Protein AF-A0AAW4YCV2-F1 (afdb_monomer_lite)

Radius of gyration: 12.43 Å; chains: 1; bounding box: 29×27×31 Å

Secondary structure (DSSP, 8-state):
---S--TT--------GGGHHHHTTTSS--EEEHHHHHHTT--TTTS-SEE--TTSGGGSS--EEE-

Organism: Staphylococcus aureus (NCBI:txid1280)

Sequence (67 aa):
KDITSNPKHLKITAVDAQQTARALSDVDIAVINNGVATKAGKDPKNDPIFLEKSNSDAVKPYINIVA

Foldseek 3Di:
DDDPDDPVPDDDDDDDQLCQCVCVVVDVKGWHWCVSCVVVVHDQVPPAPDWDDPPDPVQPPTTIGID

InterPro domains:
  IPR004872 Lipoprotein NlpA family [PF03180] (1-67)
  IPR004872 Lipoprotein NlpA family [PTHR30429] (1-67)

pLDDT: mean 92.26, std 6.52, range [55.0, 97.81]

Structure (mmCIF, N/CA/C/O backbone):
data_AF-A0AAW4YCV2-F1
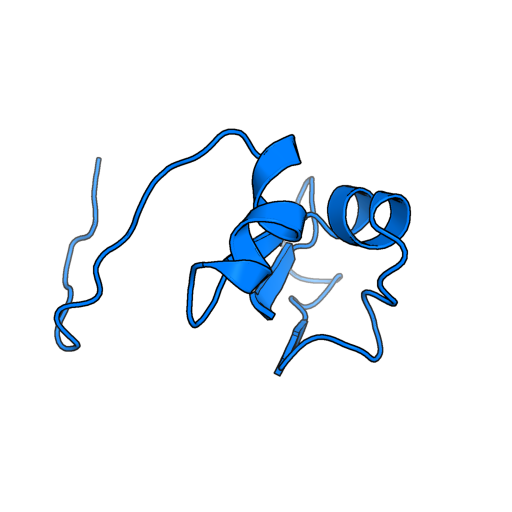#
_entry.id   AF-A0AAW4YCV2-F1
#
loop_
_atom_site.group_PDB
_atom_site.id
_atom_site.type_symbol
_atom_site.label_atom_id
_atom_site.label_alt_id
_atom_site.label_comp_id
_atom_site.label_asym_id
_atom_site.label_entity_id
_atom_site.label_seq_id
_atom_site.pdbx_PDB_ins_code
_atom_site.Cartn_x
_atom_site.Cartn_y
_atom_site.Cartn_z
_atom_site.occupancy
_atom_site.B_iso_or_equiv
_atom_site.auth_seq_id
_atom_site.auth_comp_id
_atom_site.auth_asym_id
_atom_site.auth_atom_id
_atom_site.pdbx_PDB_model_num
ATOM 1 N N . LYS A 1 1 ? -4.437 0.158 -19.777 1.00 55.00 1 LYS A N 1
ATOM 2 C CA . LYS A 1 1 ? -4.264 -1.295 -19.978 1.00 55.00 1 LYS A CA 1
ATOM 3 C C . LYS A 1 1 ? -3.176 -1.800 -19.046 1.00 55.00 1 LYS A C 1
ATOM 5 O O . LYS A 1 1 ? -2.210 -1.071 -18.897 1.00 55.00 1 LYS A O 1
ATOM 10 N N . ASP A 1 2 ? -3.167 -2.992 -18.471 1.00 77.00 2 ASP A N 1
ATOM 11 C CA . ASP A 1 2 ? -4.188 -3.997 -18.144 1.00 77.00 2 ASP A CA 1
ATOM 12 C C . ASP A 1 2 ? -3.464 -5.049 -17.292 1.00 77.00 2 ASP A C 1
ATOM 14 O O . ASP A 1 2 ? -2.245 -5.207 -17.381 1.00 77.00 2 ASP A O 1
ATOM 18 N N . ILE A 1 3 ? -4.218 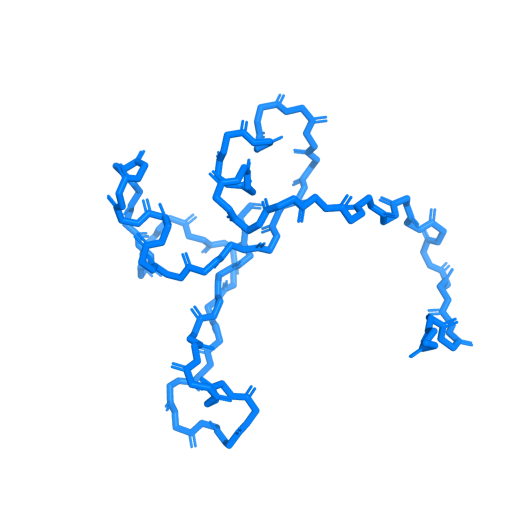-5.804 -16.504 1.00 87.75 3 ILE A N 1
ATOM 19 C CA . ILE A 1 3 ? -3.726 -7.025 -15.870 1.00 87.75 3 ILE A CA 1
ATOM 20 C C . ILE A 1 3 ? -3.624 -8.096 -16.964 1.00 87.75 3 ILE A C 1
ATOM 22 O O . ILE A 1 3 ? -4.641 -8.514 -17.511 1.00 87.75 3 ILE A O 1
ATOM 26 N N . THR A 1 4 ? -2.409 -8.529 -17.311 1.00 94.56 4 THR A N 1
ATOM 27 C CA . THR A 1 4 ? -2.186 -9.544 -18.362 1.00 94.56 4 THR A CA 1
ATOM 28 C C . THR A 1 4 ? -2.476 -10.967 -17.887 1.00 94.56 4 THR A C 1
ATOM 30 O O . THR A 1 4 ? -2.776 -11.838 -18.698 1.00 94.56 4 THR A O 1
ATOM 33 N N . SER A 1 5 ? -2.393 -11.211 -16.577 1.00 95.50 5 SER A N 1
ATOM 34 C CA . SER A 1 5 ? -2.715 -12.487 -15.942 1.00 95.50 5 SER A CA 1
ATOM 35 C C . SER A 1 5 ? -3.092 -12.272 -14.476 1.00 95.50 5 SER A C 1
ATOM 37 O O . SER A 1 5 ? -2.503 -11.435 -13.793 1.00 95.50 5 SER A O 1
ATOM 39 N N . ASN A 1 6 ? -4.073 -13.032 -13.987 1.00 95.81 6 ASN A N 1
ATOM 40 C CA . ASN A 1 6 ? -4.525 -13.015 -12.595 1.00 95.81 6 ASN A CA 1
ATOM 41 C C . ASN A 1 6 ? -4.808 -14.450 -12.113 1.00 95.81 6 ASN A C 1
ATOM 43 O O . ASN A 1 6 ? -5.966 -14.816 -11.906 1.00 95.81 6 ASN A O 1
ATOM 47 N N . PRO A 1 7 ? -3.768 -15.288 -11.951 1.00 97.81 7 PRO A N 1
ATOM 48 C CA . PRO A 1 7 ? -3.930 -16.707 -11.621 1.00 97.81 7 PRO A CA 1
ATOM 49 C C . PRO A 1 7 ? -4.520 -16.930 -10.222 1.00 97.81 7 PRO A C 1
ATOM 51 O O . PRO A 1 7 ? -5.002 -18.012 -9.916 1.00 97.81 7 PRO A O 1
ATOM 54 N N . LYS A 1 8 ? -4.471 -15.903 -9.366 1.00 96.62 8 LYS A N 1
ATOM 55 C CA . LYS A 1 8 ? -5.046 -15.915 -8.017 1.00 96.62 8 LYS A CA 1
ATOM 56 C C . LYS A 1 8 ? -6.461 -15.336 -7.964 1.00 96.62 8 LYS A C 1
ATOM 58 O O . LYS A 1 8 ? -7.014 -15.227 -6.879 1.00 96.62 8 LYS A O 1
ATOM 63 N N . HIS A 1 9 ? -7.026 -14.942 -9.108 1.00 96.00 9 HIS A N 1
ATOM 64 C CA . HIS A 1 9 ? -8.369 -14.368 -9.211 1.00 96.00 9 HIS A CA 1
ATOM 65 C C . HIS A 1 9 ? -8.617 -13.198 -8.237 1.00 96.00 9 HIS A C 1
ATOM 67 O O . HIS A 1 9 ? -9.709 -13.038 -7.700 1.00 96.00 9 HIS A O 1
ATOM 73 N N . LEU A 1 10 ? -7.595 -12.365 -8.011 1.00 96.31 10 LEU A N 1
ATOM 74 C CA . LEU A 1 10 ? -7.672 -11.224 -7.102 1.00 96.31 10 LEU A CA 1
ATOM 75 C C . LEU A 1 10 ? -8.645 -10.169 -7.629 1.00 96.31 10 LEU A C 1
ATOM 77 O O . LEU A 1 10 ? -8.600 -9.807 -8.809 1.00 96.31 10 LEU A O 1
ATOM 81 N N . LYS A 1 11 ? -9.471 -9.618 -6.741 1.00 95.94 11 LYS A N 1
ATOM 82 C CA . LYS A 1 11 ? -10.280 -8.437 -7.039 1.00 95.94 11 LYS A CA 1
ATOM 83 C C . LYS A 1 11 ? -9.432 -7.185 -6.817 1.00 95.94 11 LYS A C 1
ATOM 85 O O . LYS A 1 11 ? -9.178 -6.801 -5.682 1.00 95.94 11 LYS A O 1
ATOM 90 N N . ILE A 1 12 ? -9.003 -6.552 -7.905 1.00 95.12 12 ILE A N 1
ATOM 91 C CA . ILE A 1 12 ? -8.192 -5.331 -7.857 1.00 95.12 12 ILE A CA 1
ATOM 92 C C . ILE A 1 12 ? -9.114 -4.128 -8.033 1.00 95.12 12 ILE A C 1
ATOM 94 O O . ILE A 1 12 ? -9.730 -3.958 -9.084 1.00 95.12 12 ILE A O 1
ATOM 98 N N . THR A 1 13 ? -9.205 -3.297 -6.998 1.00 94.69 13 THR A N 1
ATOM 99 C CA . THR A 1 13 ? -10.021 -2.079 -7.006 1.00 94.69 13 THR A CA 1
ATOM 100 C C . THR A 1 13 ? -9.103 -0.871 -7.112 1.00 94.69 13 THR A C 1
ATOM 102 O O . THR A 1 13 ? -8.318 -0.604 -6.205 1.00 94.69 13 THR A O 1
ATOM 105 N N . ALA A 1 14 ? -9.193 -0.136 -8.220 1.00 93.75 14 ALA A N 1
ATOM 106 C CA . ALA A 1 14 ? -8.498 1.136 -8.352 1.00 93.75 14 ALA A CA 1
ATOM 107 C C . ALA A 1 14 ? -9.212 2.198 -7.507 1.00 93.75 14 ALA A C 1
ATOM 109 O O . ALA A 1 14 ? -10.422 2.387 -7.628 1.00 93.75 14 ALA A O 1
ATOM 110 N N . VAL A 1 15 ? -8.453 2.892 -6.667 1.00 94.12 15 VAL A N 1
ATOM 111 C CA . VAL A 1 15 ? -8.938 3.989 -5.826 1.00 94.12 15 VAL A CA 1
ATOM 112 C C . VAL A 1 15 ? -7.982 5.171 -5.932 1.00 94.12 15 VAL A C 1
ATOM 114 O O . VAL A 1 15 ? -6.853 5.028 -6.403 1.00 94.12 15 VAL A O 1
ATOM 117 N N . ASP A 1 16 ? -8.425 6.342 -5.479 1.00 95.62 16 ASP A N 1
ATOM 118 C CA . ASP A 1 16 ? -7.526 7.482 -5.316 1.00 95.62 16 ASP A CA 1
ATOM 119 C C . ASP A 1 16 ? -6.395 7.131 -4.335 1.00 95.62 16 ASP A C 1
ATOM 121 O O . ASP A 1 16 ? -6.626 6.518 -3.288 1.00 95.62 16 ASP A O 1
ATOM 125 N N . ALA A 1 17 ? -5.165 7.533 -4.663 1.00 93.69 17 ALA A N 1
ATOM 126 C CA . ALA A 1 17 ? -3.979 7.175 -3.890 1.00 93.69 17 ALA A CA 1
ATOM 127 C C . ALA A 1 17 ? -4.068 7.613 -2.419 1.00 93.69 17 ALA A C 1
ATOM 129 O O . ALA A 1 17 ? -3.508 6.952 -1.551 1.00 93.69 17 ALA A O 1
ATOM 130 N N . GLN A 1 18 ? -4.797 8.690 -2.110 1.00 95.88 18 GLN A N 1
ATOM 131 C CA . GLN A 1 18 ? -4.968 9.170 -0.737 1.00 95.88 18 GLN A CA 1
ATOM 132 C C . GLN A 1 18 ? -5.957 8.328 0.079 1.00 95.88 18 GLN A C 1
ATOM 134 O O . GLN A 1 18 ? -6.108 8.565 1.279 1.00 95.88 18 GLN A O 1
ATOM 139 N N . GLN A 1 19 ? -6.655 7.376 -0.548 1.00 96.50 19 GLN A N 1
ATOM 140 C CA . GLN A 1 19 ? -7.610 6.477 0.104 1.00 96.50 19 GLN A CA 1
ATOM 141 C C . GLN A 1 19 ? -7.003 5.115 0.449 1.00 96.50 19 GLN A C 1
ATOM 143 O O . GLN A 1 19 ? -7.570 4.408 1.276 1.00 96.50 19 GLN A O 1
ATOM 148 N N . THR A 1 20 ? -5.857 4.742 -0.127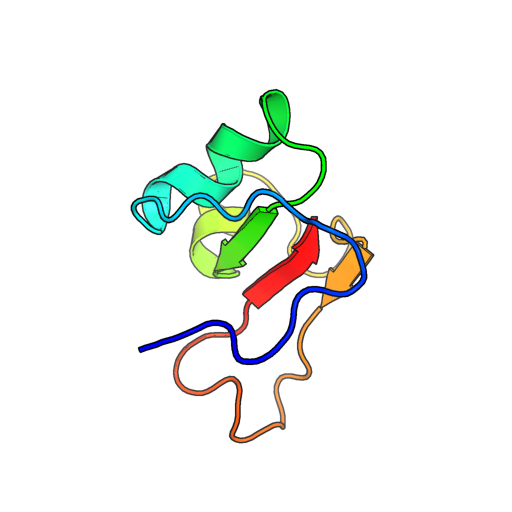 1.00 96.38 20 THR A N 1
ATOM 149 C CA . THR A 1 20 ? -5.305 3.379 -0.006 1.00 96.38 20 THR A CA 1
ATOM 150 C C . THR A 1 20 ? -4.983 2.990 1.436 1.00 96.38 20 THR A C 1
ATOM 152 O O . THR A 1 20 ? -5.281 1.873 1.839 1.00 96.38 20 THR A O 1
ATOM 155 N N . ALA A 1 21 ? -4.477 3.920 2.253 1.00 95.94 21 ALA A N 1
ATOM 156 C CA . ALA A 1 21 ? -4.226 3.658 3.672 1.00 95.94 21 ALA A CA 1
ATOM 157 C C . ALA A 1 21 ? -5.510 3.496 4.504 1.00 95.94 21 ALA A C 1
ATOM 159 O O . ALA A 1 21 ? -5.516 2.734 5.465 1.00 95.94 21 ALA A O 1
ATOM 160 N N . ARG A 1 22 ? -6.597 4.195 4.147 1.00 94.44 22 ARG A N 1
ATOM 161 C CA . ARG A 1 22 ? -7.904 4.026 4.810 1.00 94.44 22 ARG A CA 1
ATOM 162 C C . ARG A 1 22 ? -8.587 2.732 4.387 1.00 94.44 22 ARG A C 1
ATOM 164 O O . ARG A 1 22 ? -9.226 2.101 5.214 1.00 94.44 22 ARG A O 1
ATOM 171 N N . ALA A 1 23 ? -8.413 2.334 3.130 1.00 95.81 23 ALA A N 1
ATOM 172 C CA . ALA A 1 23 ? -9.018 1.130 2.578 1.00 95.81 23 ALA A CA 1
ATOM 173 C C . ALA A 1 23 ? -8.537 -0.159 3.262 1.00 95.81 23 ALA A C 1
ATOM 175 O O . ALA A 1 23 ? -9.232 -1.160 3.163 1.00 95.81 23 ALA A O 1
ATOM 176 N N . LEU A 1 24 ? -7.403 -0.136 3.978 1.00 93.56 24 LEU A N 1
ATOM 177 C CA . LEU A 1 24 ? -6.870 -1.282 4.729 1.00 93.56 24 LEU A CA 1
ATOM 178 C C . LEU A 1 24 ? -7.869 -1.925 5.704 1.00 93.56 24 LEU A C 1
ATOM 180 O O . LEU A 1 24 ? -7.700 -3.089 6.040 1.00 93.56 24 LEU A O 1
ATOM 184 N N . SER A 1 25 ? -8.890 -1.206 6.185 1.00 93.62 25 SER A N 1
ATOM 185 C CA . SER A 1 25 ? -9.928 -1.815 7.032 1.00 93.62 25 SER A CA 1
ATOM 186 C C . SER A 1 25 ? -10.883 -2.733 6.267 1.00 93.62 25 SER A C 1
ATOM 188 O O . SER A 1 25 ? -11.545 -3.567 6.879 1.00 93.62 25 SER A O 1
ATOM 190 N N . ASP A 1 26 ? -10.955 -2.569 4.946 1.00 95.44 26 ASP A N 1
ATOM 191 C CA . ASP A 1 26 ? -11.990 -3.144 4.088 1.00 95.44 26 ASP A CA 1
ATOM 192 C C . ASP A 1 26 ? -11.416 -4.136 3.058 1.00 95.44 26 ASP A C 1
ATOM 194 O O . ASP A 1 26 ? -12.172 -4.763 2.312 1.00 95.44 26 ASP A O 1
ATOM 198 N N . VAL A 1 27 ? -10.086 -4.264 2.977 1.00 96.44 27 VAL A N 1
ATOM 199 C CA . VAL A 1 27 ? -9.379 -5.146 2.037 1.00 96.44 27 VAL A CA 1
ATOM 2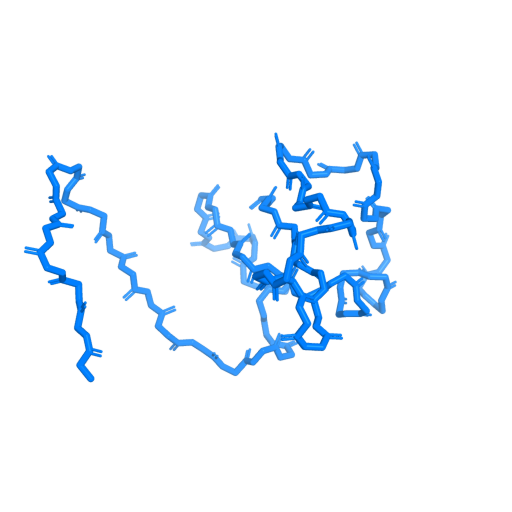00 C C . VAL A 1 27 ? -8.282 -5.933 2.741 1.00 96.44 27 VAL A C 1
ATOM 202 O O . VAL A 1 27 ? -7.711 -5.471 3.721 1.00 96.44 27 VAL A O 1
ATOM 205 N N . ASP A 1 28 ? -7.937 -7.096 2.191 1.00 95.75 28 ASP A N 1
ATOM 206 C CA . ASP A 1 28 ? -6.853 -7.923 2.731 1.00 95.75 28 ASP A CA 1
ATOM 207 C C . ASP A 1 28 ? -5.462 -7.315 2.494 1.00 95.75 28 ASP A C 1
ATOM 209 O O . ASP A 1 28 ? -4.525 -7.614 3.228 1.00 95.75 28 ASP A O 1
ATOM 213 N N . ILE A 1 29 ? -5.310 -6.536 1.414 1.00 95.38 29 ILE A N 1
ATOM 214 C CA . ILE A 1 29 ? -4.045 -5.933 0.983 1.00 95.38 29 ILE A CA 1
ATOM 215 C C . ILE A 1 29 ? -4.318 -4.578 0.326 1.00 95.38 29 ILE A C 1
ATOM 217 O O . ILE A 1 29 ? -5.137 -4.487 -0.595 1.00 95.38 29 ILE A O 1
ATOM 221 N N . ALA A 1 30 ? -3.555 -3.553 0.701 1.00 96.81 30 ALA A N 1
ATOM 222 C CA . ALA A 1 30 ? -3.469 -2.297 -0.032 1.00 96.81 30 ALA A CA 1
ATOM 223 C C . ALA A 1 30 ? -2.028 -1.982 -0.456 1.00 96.81 30 ALA A C 1
ATOM 225 O O . ALA A 1 30 ? -1.068 -2.148 0.295 1.00 96.81 30 ALA A O 1
ATOM 226 N N . VAL A 1 31 ? -1.886 -1.461 -1.678 1.00 95.81 31 VAL A N 1
ATOM 227 C CA . VAL A 1 31 ? -0.634 -0.862 -2.155 1.00 95.81 31 VAL A CA 1
ATOM 228 C C . VAL A 1 31 ? -0.694 0.633 -1.863 1.00 95.81 31 VAL A C 1
ATOM 230 O O . VAL A 1 31 ? -1.553 1.341 -2.391 1.00 95.81 31 VAL A O 1
ATOM 233 N N . ILE A 1 32 ? 0.189 1.111 -0.991 1.00 96.00 32 ILE A N 1
ATOM 234 C CA . ILE A 1 32 ? 0.107 2.449 -0.402 1.00 96.00 32 ILE A CA 1
ATOM 235 C C . ILE A 1 32 ? 1.413 3.192 -0.656 1.00 96.00 32 ILE A C 1
ATOM 237 O O . ILE A 1 32 ? 2.493 2.700 -0.347 1.00 96.00 32 ILE A O 1
ATOM 241 N N . ASN A 1 33 ? 1.327 4.420 -1.159 1.00 95.19 33 ASN A N 1
ATOM 242 C CA . ASN A 1 33 ? 2.483 5.306 -1.226 1.00 95.19 33 ASN A CA 1
ATOM 243 C C . ASN A 1 33 ? 3.041 5.577 0.185 1.00 95.19 33 ASN A C 1
ATOM 245 O O . ASN A 1 33 ? 2.282 5.908 1.096 1.00 95.19 33 ASN A O 1
ATOM 249 N N . ASN A 1 34 ? 4.360 5.515 0.370 1.00 93.81 34 ASN A N 1
ATOM 250 C CA . ASN A 1 34 ? 4.985 5.691 1.684 1.00 93.81 34 ASN A CA 1
ATOM 251 C C . ASN A 1 34 ? 4.599 7.010 2.389 1.00 93.81 34 ASN A C 1
ATOM 253 O O . ASN A 1 34 ? 4.359 7.013 3.592 1.00 93.81 34 ASN A O 1
ATOM 257 N N . GLY A 1 35 ? 4.467 8.117 1.651 1.00 94.25 35 GLY A N 1
ATOM 258 C CA . GLY A 1 35 ? 4.035 9.405 2.190 1.00 94.25 35 GLY A CA 1
ATOM 259 C C . GLY A 1 35 ? 2.573 9.405 2.637 1.00 94.25 35 GLY A C 1
ATOM 260 O O . GLY A 1 35 ? 2.236 10.039 3.636 1.00 94.25 35 GLY A O 1
ATOM 261 N N . VAL A 1 36 ? 1.701 8.672 1.938 1.00 95.88 36 VAL A N 1
ATOM 262 C CA . VAL A 1 36 ? 0.306 8.461 2.359 1.00 95.88 36 VAL A CA 1
ATOM 263 C C . VAL A 1 36 ? 0.254 7.607 3.625 1.00 95.88 36 VAL A C 1
ATOM 265 O O . VAL A 1 36 ? -0.457 7.968 4.560 1.00 95.88 36 VAL A O 1
ATOM 268 N N . ALA A 1 37 ? 1.046 6.534 3.694 1.00 95.44 37 ALA A N 1
ATOM 269 C CA . ALA A 1 37 ? 1.143 5.684 4.879 1.00 95.44 37 ALA A CA 1
ATOM 270 C C . ALA A 1 37 ? 1.589 6.484 6.114 1.00 95.44 37 ALA A C 1
ATOM 272 O O . ALA A 1 37 ? 0.917 6.455 7.144 1.00 95.44 37 ALA A O 1
ATOM 273 N N . THR A 1 38 ? 2.652 7.288 5.988 1.00 95.19 38 THR A N 1
ATOM 274 C CA . THR A 1 38 ? 3.125 8.158 7.076 1.00 95.19 38 THR A CA 1
ATOM 275 C C . THR A 1 38 ? 2.057 9.159 7.520 1.00 95.19 38 THR A C 1
ATOM 277 O O . THR A 1 38 ? 1.837 9.326 8.717 1.00 95.19 38 THR A O 1
ATOM 280 N N . LYS A 1 39 ? 1.337 9.797 6.585 1.00 95.69 39 LYS A N 1
ATOM 281 C CA . LYS A 1 39 ? 0.231 10.716 6.924 1.00 95.69 39 LYS A CA 1
ATOM 282 C C . LYS A 1 39 ? -0.939 10.017 7.620 1.00 95.69 39 LYS A C 1
ATOM 284 O O . LYS A 1 39 ? -1.663 10.664 8.367 1.00 95.69 39 LYS A O 1
ATOM 289 N N . ALA A 1 40 ? -1.120 8.721 7.380 1.00 94.75 40 ALA A N 1
ATOM 290 C CA . ALA A 1 40 ? -2.114 7.889 8.049 1.00 94.75 40 ALA A CA 1
ATOM 291 C C . ALA A 1 40 ? -1.628 7.320 9.399 1.00 94.75 40 ALA A C 1
ATOM 293 O O . ALA A 1 40 ? -2.330 6.512 10.001 1.00 94.75 40 ALA A O 1
ATOM 294 N N . GLY A 1 41 ? -0.446 7.728 9.880 1.00 94.75 41 GLY A N 1
ATOM 295 C CA . GLY A 1 41 ? 0.108 7.287 11.162 1.00 94.75 41 GLY A CA 1
ATOM 296 C C . GLY A 1 41 ? 0.742 5.894 11.137 1.00 94.75 41 GLY A C 1
ATOM 297 O O . GLY A 1 41 ? 0.939 5.312 12.198 1.00 94.75 41 GLY A O 1
ATOM 298 N N . LYS A 1 42 ? 1.045 5.355 9.949 1.00 92.62 42 LYS A N 1
ATOM 299 C CA . LYS A 1 42 ? 1.767 4.086 9.777 1.00 92.62 42 LYS A CA 1
ATOM 300 C C . LYS A 1 42 ? 3.273 4.315 9.678 1.00 92.62 42 LYS A C 1
ATOM 302 O O . LYS A 1 42 ? 3.712 5.325 9.120 1.00 92.62 42 LYS A O 1
ATOM 307 N N . ASP A 1 43 ? 4.056 3.349 10.147 1.00 94.44 43 ASP A N 1
ATOM 308 C CA . ASP A 1 43 ? 5.496 3.279 9.909 1.00 94.44 43 ASP A CA 1
ATOM 309 C C . ASP A 1 43 ? 5.772 2.515 8.598 1.00 94.44 43 ASP A C 1
ATOM 311 O O . ASP A 1 43 ? 5.700 1.285 8.568 1.00 94.44 43 ASP A O 1
ATOM 315 N N . PRO A 1 44 ? 6.135 3.199 7.496 1.00 90.50 44 PRO A N 1
ATOM 316 C CA . PRO A 1 44 ? 6.329 2.558 6.197 1.00 90.50 44 PRO A CA 1
ATOM 317 C C . PRO A 1 44 ? 7.543 1.618 6.139 1.00 90.50 44 PRO A C 1
ATOM 319 O O . PRO A 1 44 ? 7.743 0.967 5.117 1.00 90.50 44 PRO A O 1
ATOM 322 N N . LYS A 1 45 ? 8.386 1.563 7.178 1.00 91.50 45 LYS A N 1
ATOM 323 C CA 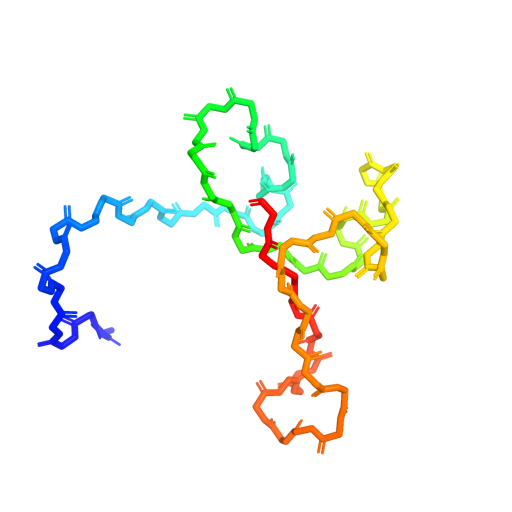. LYS A 1 45 ? 9.516 0.628 7.250 1.00 91.50 45 LYS A CA 1
ATOM 324 C C . LYS A 1 45 ? 9.196 -0.626 8.053 1.00 91.50 45 LYS A C 1
ATOM 326 O O . LYS A 1 45 ? 9.753 -1.671 7.736 1.00 91.50 45 LYS A O 1
ATOM 331 N N . ASN A 1 46 ? 8.352 -0.505 9.077 1.00 94.12 46 ASN A N 1
ATOM 332 C CA . ASN A 1 46 ? 8.135 -1.563 10.065 1.00 94.12 46 ASN A CA 1
ATOM 333 C C . ASN A 1 46 ? 6.739 -2.201 9.999 1.00 94.12 46 ASN A C 1
ATOM 335 O O . ASN A 1 46 ? 6.612 -3.378 10.318 1.00 94.12 46 ASN A O 1
ATOM 339 N N . ASP A 1 47 ? 5.715 -1.462 9.567 1.00 92.69 47 ASP A N 1
ATOM 340 C CA . ASP A 1 47 ? 4.344 -1.976 9.472 1.00 92.69 47 ASP A CA 1
ATOM 341 C C . ASP A 1 47 ? 4.055 -2.870 8.246 1.00 92.69 47 ASP A C 1
ATOM 343 O O . ASP A 1 47 ? 3.222 -3.769 8.377 1.00 92.69 47 ASP A O 1
ATOM 347 N N . PRO A 1 48 ? 4.638 -2.649 7.046 1.00 95.44 48 PRO A N 1
ATOM 348 C CA . PRO A 1 48 ? 4.193 -3.377 5.863 1.00 95.44 48 PRO A CA 1
ATOM 349 C C . PRO A 1 48 ? 4.727 -4.806 5.783 1.00 95.44 48 PRO A C 1
ATOM 351 O O . PRO A 1 48 ? 5.855 -5.100 6.177 1.00 95.44 48 PRO A O 1
ATOM 354 N N . ILE A 1 49 ? 3.951 -5.674 5.130 1.00 95.44 49 ILE A N 1
ATOM 355 C CA . ILE A 1 49 ? 4.379 -7.034 4.769 1.00 95.44 49 ILE A CA 1
ATOM 356 C C . ILE A 1 49 ? 5.433 -7.029 3.654 1.00 95.44 49 ILE A C 1
ATOM 358 O O . ILE A 1 49 ? 6.191 -7.987 3.500 1.00 95.44 49 ILE A O 1
ATOM 362 N N . PHE A 1 50 ? 5.484 -5.954 2.862 1.00 95.19 50 PHE A N 1
ATOM 363 C CA . PHE A 1 50 ? 6.496 -5.750 1.836 1.00 95.19 50 PHE A CA 1
ATOM 364 C C . PHE A 1 50 ? 6.763 -4.260 1.601 1.00 95.19 50 PHE A C 1
ATOM 366 O O . PHE A 1 50 ? 5.841 -3.457 1.466 1.00 95.19 50 PHE A O 1
ATOM 373 N N . LEU A 1 51 ? 8.042 -3.909 1.489 1.00 93.19 51 LEU A N 1
ATOM 374 C CA . LEU A 1 51 ? 8.519 -2.570 1.159 1.00 93.19 51 LEU A CA 1
ATOM 375 C C . LEU A 1 51 ? 9.291 -2.626 -0.159 1.00 93.19 51 LEU A C 1
ATOM 377 O O . LEU A 1 51 ? 10.234 -3.411 -0.304 1.00 93.19 51 LEU A O 1
ATOM 381 N N . GLU A 1 52 ? 8.923 -1.773 -1.115 1.00 92.62 52 GLU A N 1
ATOM 382 C CA . GLU A 1 52 ? 9.679 -1.668 -2.357 1.00 92.62 52 GLU A CA 1
ATOM 383 C C . GLU A 1 52 ? 11.103 -1.138 -2.111 1.00 92.62 52 GLU A C 1
ATOM 385 O O . GLU A 1 52 ? 11.351 -0.272 -1.267 1.00 92.62 52 GLU A O 1
ATOM 390 N N . LYS A 1 53 ? 12.075 -1.657 -2.872 1.00 88.19 53 LYS A N 1
ATOM 391 C CA . LYS A 1 53 ? 13.485 -1.280 -2.720 1.00 88.19 53 LYS A CA 1
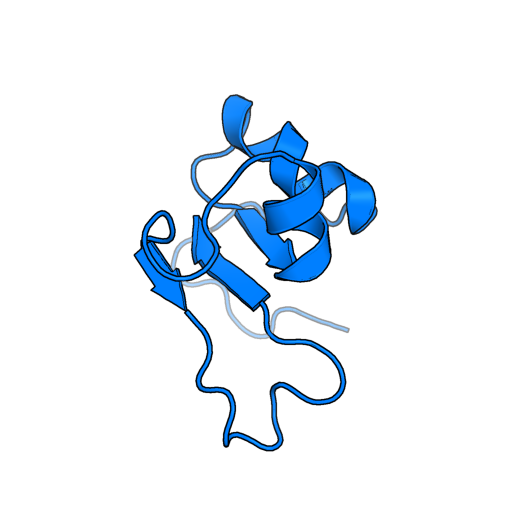ATOM 392 C C . LYS A 1 53 ? 13.727 0.124 -3.271 1.00 88.19 53 LYS A C 1
ATOM 394 O O . LYS A 1 53 ? 13.591 0.354 -4.470 1.00 88.19 53 LYS A O 1
ATOM 399 N N . SER A 1 54 ? 14.187 1.030 -2.410 1.00 83.56 54 SER A N 1
ATOM 400 C CA . SER A 1 54 ? 14.434 2.446 -2.728 1.00 83.56 54 SER A CA 1
ATOM 401 C C . SER A 1 54 ? 15.461 2.698 -3.840 1.00 83.56 54 SER A C 1
ATOM 403 O O . SER A 1 54 ? 15.492 3.785 -4.407 1.00 83.56 54 SER A O 1
ATOM 405 N N . ASN A 1 55 ? 16.306 1.714 -4.152 1.00 85.19 55 ASN A N 1
ATOM 406 C CA . ASN A 1 55 ? 17.329 1.801 -5.193 1.00 85.19 55 ASN A CA 1
ATOM 407 C C . ASN A 1 55 ? 16.870 1.279 -6.567 1.00 85.19 55 ASN A C 1
ATOM 409 O O . ASN A 1 55 ? 17.673 1.261 -7.496 1.00 85.19 55 ASN A O 1
ATOM 413 N N . SER A 1 56 ? 15.618 0.833 -6.704 1.00 85.69 56 SER A N 1
ATOM 414 C CA . SER A 1 56 ? 15.071 0.386 -7.985 1.00 85.69 56 SER A CA 1
ATOM 415 C C . SER A 1 56 ? 14.614 1.573 -8.833 1.00 85.69 56 SER A C 1
ATOM 417 O O . SER A 1 56 ? 14.000 2.510 -8.330 1.00 85.69 56 SER A O 1
ATOM 419 N N . ASP A 1 57 ? 14.824 1.524 -10.146 1.00 83.88 57 ASP A N 1
ATOM 420 C CA . ASP A 1 57 ? 14.213 2.514 -11.042 1.00 83.88 57 ASP A CA 1
ATOM 421 C C . ASP A 1 57 ? 12.679 2.405 -11.078 1.00 83.88 57 ASP A C 1
ATOM 423 O O . ASP A 1 57 ? 12.005 3.392 -11.364 1.00 83.88 57 ASP A O 1
ATOM 427 N N . ALA A 1 58 ? 12.119 1.247 -10.706 1.00 81.44 58 ALA A N 1
ATOM 428 C CA . ALA A 1 58 ? 10.676 1.020 -10.657 1.00 81.44 58 ALA A CA 1
ATOM 429 C C . ALA A 1 58 ? 9.954 1.845 -9.574 1.00 81.44 58 ALA A C 1
ATOM 431 O O . ALA A 1 58 ? 8.750 2.051 -9.682 1.00 81.44 58 ALA A O 1
ATOM 432 N N . VAL A 1 59 ? 10.674 2.342 -8.559 1.00 82.81 59 VAL A N 1
ATOM 433 C CA . VAL A 1 59 ? 10.096 3.120 -7.445 1.00 82.81 59 VAL A CA 1
ATOM 434 C C . VAL A 1 59 ? 10.210 4.630 -7.638 1.00 82.81 59 VAL A C 1
ATOM 436 O O . VAL A 1 59 ? 10.007 5.402 -6.704 1.00 82.81 59 VAL A O 1
ATOM 439 N N . LYS A 1 60 ? 10.597 5.102 -8.825 1.00 81.81 60 LYS A N 1
ATOM 440 C CA . LYS A 1 60 ? 10.639 6.539 -9.112 1.00 81.81 60 LYS A CA 1
ATOM 441 C C . LYS A 1 60 ? 9.290 6.970 -9.699 1.00 81.81 60 LYS A C 1
ATOM 443 O O . LYS A 1 60 ? 8.842 6.358 -10.664 1.00 81.81 60 LYS A O 1
ATOM 448 N N . PRO A 1 61 ? 8.639 8.026 -9.174 1.00 83.00 61 PRO A N 1
ATOM 449 C CA . PRO A 1 61 ? 9.092 8.932 -8.110 1.00 83.00 61 PRO A CA 1
ATOM 450 C C . PRO A 1 61 ? 8.674 8.517 -6.684 1.00 83.00 61 PRO A C 1
ATOM 452 O O . PRO A 1 61 ? 8.952 9.248 -5.735 1.00 83.00 61 PRO A O 1
ATOM 455 N N . TYR A 1 62 ? 7.989 7.385 -6.521 1.00 83.56 62 TYR A N 1
ATOM 456 C CA . TYR A 1 62 ? 7.359 6.984 -5.268 1.00 83.56 62 TYR A CA 1
ATOM 457 C C . TYR A 1 62 ? 7.671 5.543 -4.866 1.00 83.56 62 TYR A C 1
ATOM 459 O O . TYR A 1 62 ? 7.464 4.617 -5.643 1.00 83.56 62 TYR A O 1
ATOM 467 N N . ILE A 1 63 ? 8.057 5.367 -3.601 1.00 93.00 63 ILE A N 1
ATOM 468 C CA . ILE A 1 63 ? 8.131 4.055 -2.957 1.00 93.00 63 ILE A CA 1
ATOM 469 C C . ILE A 1 63 ? 6.739 3.702 -2.442 1.00 93.00 63 ILE A C 1
ATOM 471 O O . ILE A 1 63 ? 6.132 4.490 -1.707 1.00 93.00 63 ILE A O 1
ATOM 475 N N . ASN A 1 64 ? 6.258 2.513 -2.787 1.00 94.62 64 ASN A N 1
ATOM 476 C CA . ASN A 1 64 ? 5.052 1.946 -2.214 1.00 94.62 64 ASN A CA 1
ATOM 477 C C . ASN A 1 64 ? 5.384 0.882 -1.170 1.00 94.62 64 ASN A C 1
ATOM 479 O O . ASN A 1 64 ? 6.446 0.253 -1.159 1.00 94.62 64 ASN A O 1
ATOM 483 N N . ILE A 1 65 ? 4.426 0.696 -0.281 1.00 95.12 65 ILE A N 1
ATOM 484 C CA . ILE A 1 65 ? 4.375 -0.389 0.679 1.00 95.12 65 ILE A CA 1
ATOM 485 C C . ILE A 1 65 ? 3.166 -1.258 0.359 1.00 95.12 65 ILE A C 1
ATOM 487 O O . ILE A 1 65 ? 2.171 -0.776 -0.185 1.00 95.12 65 ILE A O 1
ATOM 491 N N . VAL A 1 66 ? 3.256 -2.529 0.714 1.00 95.88 66 VAL A N 1
ATOM 492 C CA . VAL A 1 66 ? 2.132 -3.459 0.701 1.00 95.88 66 VAL A CA 1
ATOM 493 C C . VAL A 1 66 ? 1.837 -3.789 2.153 1.00 95.88 66 VAL A C 1
ATOM 495 O O . VAL A 1 66 ? 2.726 -4.268 2.861 1.00 95.88 66 VAL A O 1
ATOM 498 N N . ALA A 1 67 ? 0.627 -3.477 2.592 1.00 92.00 67 ALA A N 1
ATOM 499 C CA . ALA A 1 67 ? 0.163 -3.679 3.958 1.00 92.00 67 ALA A CA 1
ATOM 500 C C . ALA A 1 67 ? -1.259 -4.235 3.960 1.00 92.00 67 ALA A C 1
ATOM 502 O O . ALA A 1 67 ? -1.921 -4.132 2.898 1.00 92.00 67 ALA A O 1
#